Protein AF-A0A1S2MCT2-F1 (afdb_monomer_lite)

Foldseek 3Di:
DPDDDDPVVLVLLQVLLVVQQVCVVVVHHSLVSVVVVPDDLVSNVVRYDPVSNVVSVVSVVVVVD

Sequence (65 aa):
MNKRKTKQEIGFIQGIAYAVTMIKQHGADAHDIITQSGIKPEDFIKYAEKSDLAYLQEIFNTTEK

Radius of gyration: 11.68 Å; chains: 1; bounding box: 33×19×29 Å

Structure (mmCIF, N/CA/C/O backbone):
data_AF-A0A1S2MCT2-F1
#
_entry.id   AF-A0A1S2MCT2-F1
#
loop_
_atom_site.group_PDB
_atom_site.id
_atom_site.type_symbol
_atom_site.label_atom_id
_atom_site.label_alt_id
_atom_site.label_comp_id
_atom_site.label_asym_id
_atom_site.label_entity_id
_atom_site.label_seq_id
_atom_site.pdbx_PDB_ins_code
_atom_site.Cartn_x
_atom_site.Cartn_y
_atom_site.Cartn_z
_atom_site.occupancy
_atom_site.B_iso_or_equiv
_atom_site.auth_seq_id
_atom_site.auth_comp_id
_atom_site.auth_asym_id
_atom_site.auth_atom_id
_atom_site.pdbx_PDB_model_num
ATOM 1 N N . MET A 1 1 ? -21.668 8.464 8.908 1.00 43.84 1 MET A N 1
ATOM 2 C CA . MET A 1 1 ? -21.025 7.676 9.987 1.00 43.84 1 MET A CA 1
ATOM 3 C C . MET A 1 1 ? -19.731 7.083 9.451 1.00 43.84 1 MET A C 1
ATOM 5 O O . MET A 1 1 ? -19.807 6.185 8.623 1.00 43.84 1 MET A O 1
ATOM 9 N N . ASN A 1 2 ? -18.563 7.563 9.888 1.00 57.00 2 ASN A N 1
ATOM 10 C CA . ASN A 1 2 ? -17.304 6.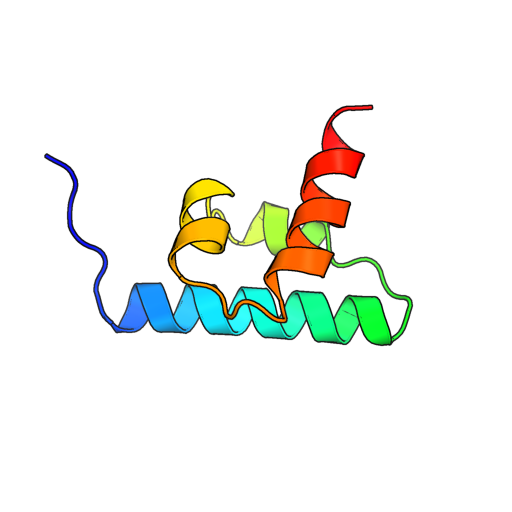861 9.617 1.00 57.00 2 ASN A CA 1
ATOM 11 C C . ASN A 1 2 ? -17.300 5.573 10.445 1.00 57.00 2 ASN A C 1
ATOM 13 O O . ASN A 1 2 ? -17.061 5.615 11.653 1.00 57.00 2 ASN A O 1
ATOM 17 N N . LYS A 1 3 ? -17.626 4.432 9.823 1.00 70.50 3 LYS A N 1
ATOM 18 C CA . LYS A 1 3 ? -17.436 3.131 10.471 1.00 70.50 3 LYS A CA 1
ATOM 19 C C . LYS A 1 3 ? -15.944 2.973 10.746 1.00 70.50 3 LYS A C 1
ATOM 21 O O . LYS A 1 3 ? -15.119 3.045 9.840 1.00 70.50 3 LYS A O 1
ATOM 26 N N . ARG A 1 4 ? -15.597 2.807 12.019 1.00 81.31 4 ARG A N 1
ATOM 27 C CA . ARG A 1 4 ? -14.235 2.480 12.431 1.00 81.31 4 ARG A CA 1
ATOM 28 C C . ARG A 1 4 ? -13.907 1.087 11.889 1.00 81.31 4 ARG A C 1
ATOM 30 O O . ARG A 1 4 ? -14.670 0.162 12.149 1.00 81.31 4 ARG A O 1
ATOM 37 N N . LYS A 1 5 ? -12.800 0.954 11.153 1.00 87.81 5 LYS A N 1
ATOM 38 C CA . LYS A 1 5 ? -12.326 -0.348 10.671 1.00 87.81 5 LYS A CA 1
ATOM 39 C C . LYS A 1 5 ? -12.026 -1.291 11.835 1.00 87.81 5 LYS A C 1
ATOM 41 O O . LYS A 1 5 ? -11.549 -0.870 12.895 1.00 87.81 5 LYS A O 1
ATOM 46 N N . THR A 1 6 ? -12.311 -2.562 11.619 1.00 94.19 6 THR A N 1
ATOM 47 C CA . THR A 1 6 ? -11.992 -3.686 12.496 1.00 94.19 6 THR A CA 1
ATOM 48 C C . THR A 1 6 ? -10.492 -3.988 12.479 1.00 94.19 6 THR A C 1
ATOM 50 O O . THR A 1 6 ? -9.760 -3.581 11.577 1.00 94.19 6 THR A O 1
ATOM 53 N N . LYS A 1 7 ? -10.016 -4.752 13.470 1.00 93.56 7 LYS A N 1
ATOM 54 C CA . LYS A 1 7 ? -8.616 -5.208 13.507 1.00 93.56 7 LYS A CA 1
ATOM 55 C C . LYS A 1 7 ? -8.246 -6.071 12.296 1.00 93.56 7 LYS A C 1
ATOM 57 O O . LYS A 1 7 ? -7.120 -5.984 11.830 1.00 93.56 7 LYS A O 1
ATOM 62 N N . GLN A 1 8 ? -9.185 -6.873 11.787 1.00 94.62 8 GLN A N 1
ATOM 63 C CA . GLN A 1 8 ? -8.971 -7.705 10.599 1.00 94.62 8 GLN A CA 1
ATOM 64 C C . GLN A 1 8 ? -8.796 -6.854 9.342 1.00 94.62 8 GLN A C 1
ATOM 66 O O . GLN A 1 8 ? -7.864 -7.089 8.585 1.00 94.62 8 GLN A O 1
ATOM 71 N N . GLU A 1 9 ? -9.629 -5.829 9.152 1.00 94.19 9 GLU A N 1
ATOM 72 C CA . GLU A 1 9 ? -9.485 -4.904 8.020 1.00 94.19 9 GLU A CA 1
ATOM 73 C C . GLU A 1 9 ? -8.160 -4.136 8.079 1.00 94.19 9 GLU A C 1
ATOM 75 O O . GLU A 1 9 ? -7.500 -3.973 7.058 1.00 94.19 9 GLU A O 1
ATOM 80 N N . ILE A 1 10 ? -7.745 -3.697 9.272 1.00 94.38 10 ILE A N 1
ATOM 81 C CA . ILE A 1 10 ? -6.448 -3.033 9.467 1.00 94.38 10 ILE A CA 1
ATOM 82 C C . ILE A 1 10 ? -5.299 -3.992 9.139 1.00 94.38 10 ILE A C 1
ATOM 84 O O . ILE A 1 10 ? -4.410 -3.629 8.375 1.00 94.38 10 ILE A O 1
ATOM 88 N N . GLY A 1 11 ? -5.342 -5.223 9.657 1.00 95.56 11 GLY A N 1
ATOM 89 C CA . GLY A 1 11 ? -4.325 -6.235 9.371 1.00 95.56 11 GLY A CA 1
ATOM 90 C C . GLY A 1 11 ? -4.252 -6.594 7.886 1.00 95.56 11 GLY A C 1
ATOM 91 O O . GLY A 1 11 ? -3.162 -6.773 7.352 1.00 95.56 11 GLY A O 1
ATOM 92 N N . PHE A 1 12 ? -5.392 -6.629 7.192 1.00 94.81 12 PHE A N 1
ATOM 93 C CA . PHE A 1 12 ? -5.425 -6.825 5.744 1.00 94.81 12 PHE A CA 1
ATOM 94 C C . PHE A 1 12 ? -4.730 -5.678 4.997 1.00 94.81 12 PHE A C 1
ATOM 96 O O . PHE A 1 12 ? -3.882 -5.936 4.148 1.00 94.81 12 PHE A O 1
ATOM 103 N N . ILE A 1 13 ? -5.013 -4.419 5.358 1.00 94.94 13 ILE A N 1
ATOM 104 C CA . ILE A 1 13 ? -4.352 -3.243 4.762 1.00 94.94 13 ILE A CA 1
ATOM 105 C C . ILE A 1 13 ? -2.835 -3.300 4.968 1.00 94.94 13 ILE A C 1
ATOM 107 O O . ILE A 1 13 ? -2.078 -3.075 4.026 1.00 94.94 13 ILE A O 1
ATOM 111 N N . GLN A 1 14 ? -2.393 -3.641 6.178 1.00 94.81 14 GLN A N 1
ATOM 112 C CA . GLN A 1 14 ? -0.973 -3.787 6.506 1.00 94.81 14 GLN A CA 1
ATOM 113 C C . GLN A 1 14 ? -0.313 -4.918 5.709 1.00 94.81 14 GLN A C 1
ATOM 115 O O . GLN A 1 14 ? 0.790 -4.745 5.198 1.00 94.81 14 GLN A O 1
ATOM 120 N N . GLY A 1 15 ? -1.002 -6.049 5.541 1.00 94.75 15 GLY A N 1
ATOM 121 C CA . GLY A 1 15 ? -0.519 -7.161 4.723 1.00 94.75 15 GLY A CA 1
ATOM 122 C C . GLY A 1 15 ? -0.355 -6.786 3.249 1.00 94.75 15 GLY A C 1
ATOM 123 O O . GLY A 1 15 ? 0.661 -7.126 2.645 1.00 94.75 15 GLY A O 1
ATOM 124 N N . ILE A 1 16 ? -1.312 -6.044 2.681 1.00 94.56 16 ILE A N 1
ATOM 125 C CA . ILE A 1 16 ? -1.205 -5.545 1.302 1.00 94.56 16 ILE A CA 1
ATOM 126 C C . ILE A 1 16 ? -0.057 -4.538 1.175 1.00 94.56 16 ILE A C 1
ATOM 128 O O . ILE A 1 16 ? 0.738 -4.658 0.246 1.00 94.56 16 ILE A O 1
ATOM 132 N N . ALA A 1 17 ? 0.072 -3.593 2.112 1.00 94.00 17 ALA A N 1
ATOM 133 C CA . ALA A 1 17 ? 1.170 -2.625 2.124 1.00 94.00 17 ALA A CA 1
ATOM 134 C C . ALA A 1 17 ? 2.540 -3.322 2.116 1.00 94.00 17 ALA A C 1
ATOM 136 O O . ALA A 1 17 ? 3.379 -3.029 1.268 1.00 94.00 17 ALA A O 1
ATOM 137 N N . TYR A 1 18 ? 2.717 -4.313 2.990 1.00 93.44 18 TYR A N 1
ATOM 138 C CA . TYR A 1 18 ? 3.938 -5.107 3.057 1.00 93.44 18 TYR A CA 1
ATOM 139 C C . TYR A 1 18 ? 4.218 -5.871 1.753 1.00 93.44 18 TYR A C 1
ATOM 141 O O . TYR A 1 18 ? 5.333 -5.827 1.230 1.00 93.44 18 TYR A O 1
ATOM 149 N N . ALA A 1 19 ? 3.211 -6.550 1.193 1.00 92.38 19 ALA A N 1
ATOM 150 C CA . ALA A 1 19 ? 3.367 -7.311 -0.048 1.00 92.38 19 ALA A CA 1
ATOM 151 C C . ALA A 1 19 ? 3.795 -6.414 -1.220 1.00 92.38 19 ALA A C 1
ATOM 153 O O . ALA A 1 19 ? 4.698 -6.770 -1.977 1.00 92.38 19 ALA A O 1
ATOM 154 N N . VAL A 1 20 ? 3.187 -5.232 -1.334 1.00 90.69 20 VAL A N 1
ATOM 155 C CA . VAL A 1 20 ? 3.532 -4.224 -2.344 1.00 90.69 20 VAL A CA 1
ATOM 156 C C . VAL A 1 20 ? 4.982 -3.771 -2.192 1.00 90.69 20 VAL A C 1
ATOM 158 O O . VAL A 1 20 ? 5.726 -3.777 -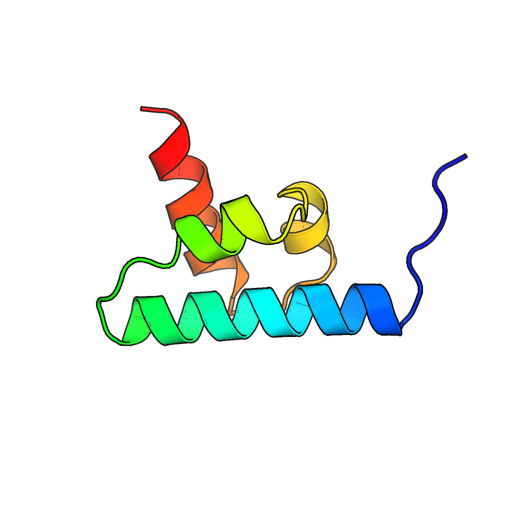3.176 1.00 90.69 20 VAL A O 1
ATOM 161 N N . THR A 1 21 ? 5.404 -3.426 -0.971 1.00 90.50 21 THR A N 1
ATOM 162 C CA . THR A 1 21 ? 6.790 -3.033 -0.684 1.00 90.50 21 THR A CA 1
ATOM 163 C C . THR A 1 21 ? 7.772 -4.127 -1.103 1.00 90.50 21 THR A C 1
ATOM 165 O O . THR A 1 21 ? 8.754 -3.844 -1.789 1.00 90.50 21 THR A O 1
ATOM 168 N N . MET A 1 22 ? 7.493 -5.385 -0.754 1.00 91.06 22 MET A N 1
ATOM 169 C CA . MET A 1 22 ? 8.352 -6.520 -1.107 1.00 91.06 22 MET A CA 1
ATOM 170 C C . MET A 1 22 ? 8.471 -6.706 -2.623 1.00 91.06 22 MET A C 1
ATOM 172 O O . MET A 1 22 ? 9.573 -6.842 -3.150 1.00 91.06 22 MET A O 1
ATOM 176 N N . ILE A 1 23 ? 7.352 -6.670 -3.345 1.00 90.00 23 ILE A N 1
ATOM 177 C CA . ILE A 1 23 ? 7.336 -6.818 -4.808 1.00 90.00 23 ILE A CA 1
ATOM 178 C C . ILE A 1 23 ? 8.158 -5.707 -5.469 1.00 90.00 23 ILE A C 1
ATOM 180 O O . ILE A 1 23 ? 8.996 -5.984 -6.333 1.00 90.00 23 ILE A O 1
ATOM 184 N N . LYS A 1 24 ? 7.998 -4.468 -4.993 1.00 85.44 24 LYS A N 1
ATOM 1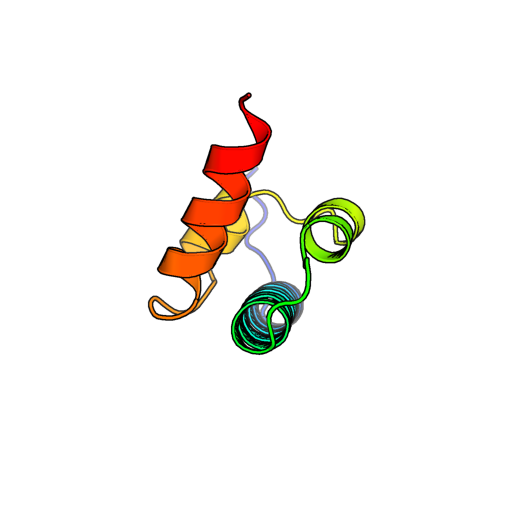85 C CA . LYS A 1 24 ? 8.770 -3.317 -5.467 1.00 85.44 24 LYS A CA 1
ATOM 186 C C . LYS A 1 24 ? 10.267 -3.468 -5.195 1.00 85.44 24 LYS A C 1
ATOM 188 O O . LYS A 1 24 ? 11.071 -3.181 -6.080 1.00 85.44 24 LYS A O 1
ATOM 193 N N . GLN A 1 25 ? 10.650 -3.938 -4.007 1.00 87.00 25 GLN A N 1
ATOM 194 C CA . GLN A 1 25 ? 12.054 -4.197 -3.654 1.00 87.00 25 GLN A CA 1
ATOM 195 C C . GLN A 1 25 ? 12.704 -5.247 -4.563 1.00 87.00 25 GLN A C 1
ATOM 197 O O . GLN A 1 25 ? 13.902 -5.173 -4.829 1.00 87.00 25 GLN A O 1
ATOM 202 N N . HIS A 1 26 ? 11.915 -6.180 -5.095 1.00 89.75 26 HIS A N 1
ATOM 203 C CA . HIS A 1 26 ? 12.358 -7.156 -6.090 1.00 89.75 26 HIS A CA 1
ATOM 204 C C . HIS A 1 26 ? 12.272 -6.653 -7.543 1.00 89.75 26 HIS A C 1
ATOM 206 O O . HIS A 1 26 ? 12.485 -7.429 -8.473 1.00 89.75 26 HIS A O 1
ATOM 212 N N . GLY A 1 27 ? 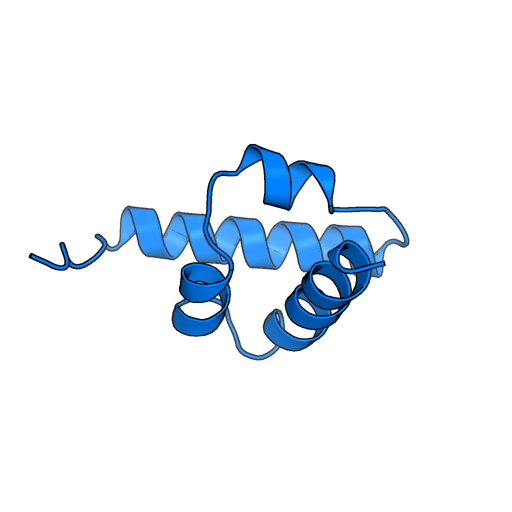12.001 -5.361 -7.756 1.00 85.19 27 GLY A N 1
ATOM 213 C CA . GLY A 1 27 ? 11.980 -4.732 -9.078 1.00 85.19 27 GLY A CA 1
ATOM 214 C C . GLY A 1 27 ? 10.739 -5.049 -9.912 1.00 85.19 27 GLY A C 1
ATOM 215 O O . GLY A 1 27 ? 10.733 -4.771 -11.110 1.00 85.19 27 GLY A O 1
ATOM 216 N N . ALA A 1 28 ? 9.700 -5.622 -9.303 1.00 85.69 28 ALA A N 1
ATOM 217 C CA . ALA A 1 28 ? 8.433 -5.906 -9.961 1.00 85.69 28 ALA A CA 1
ATOM 218 C C . ALA A 1 28 ? 7.408 -4.788 -9.709 1.00 85.69 28 ALA A C 1
ATOM 220 O O . ALA A 1 28 ? 7.504 -4.025 -8.743 1.00 85.69 28 ALA A O 1
ATOM 221 N N . ASP A 1 29 ? 6.426 -4.687 -10.604 1.00 84.19 29 ASP A N 1
ATOM 222 C CA . ASP A 1 29 ? 5.307 -3.762 -10.452 1.00 84.19 29 ASP A CA 1
ATOM 223 C C . ASP A 1 29 ? 4.234 -4.361 -9.529 1.00 84.19 29 ASP A C 1
ATOM 225 O O . ASP A 1 29 ? 3.857 -5.526 -9.654 1.00 84.19 29 ASP A O 1
ATOM 229 N N . ALA A 1 30 ? 3.757 -3.551 -8.589 1.00 86.81 30 ALA A N 1
ATOM 230 C CA . ALA A 1 30 ? 2.740 -3.905 -7.605 1.00 86.81 30 ALA A CA 1
ATOM 231 C C . ALA A 1 30 ? 1.438 -3.098 -7.785 1.00 86.81 30 ALA A C 1
ATOM 233 O O . ALA A 1 30 ? 0.521 -3.211 -6.964 1.00 86.81 30 ALA A O 1
ATOM 234 N N . HIS A 1 31 ? 1.339 -2.289 -8.847 1.00 84.56 31 HIS A N 1
ATOM 235 C CA . HIS A 1 31 ? 0.190 -1.428 -9.127 1.00 84.56 31 HIS A CA 1
ATOM 236 C C . HIS A 1 31 ? -1.133 -2.207 -9.219 1.00 84.56 31 HIS A C 1
ATOM 238 O O . HIS A 1 31 ? -2.156 -1.784 -8.669 1.00 84.56 31 HIS A O 1
ATOM 244 N N . ASP A 1 32 ? -1.109 -3.382 -9.850 1.00 85.56 32 ASP A N 1
ATOM 245 C CA . ASP A 1 32 ? -2.291 -4.237 -9.993 1.00 85.56 32 ASP A CA 1
ATOM 246 C C . ASP A 1 32 ? -2.822 -4.720 -8.643 1.00 85.56 32 ASP A C 1
ATOM 248 O O . ASP A 1 32 ? -4.033 -4.776 -8.440 1.00 85.56 32 ASP A O 1
ATOM 252 N N . ILE A 1 33 ? -1.938 -5.003 -7.685 1.00 87.75 33 ILE A N 1
ATOM 253 C CA . ILE A 1 33 ? -2.327 -5.469 -6.348 1.00 87.75 33 ILE A CA 1
ATOM 254 C C . ILE A 1 33 ? -3.040 -4.356 -5.588 1.00 87.75 33 ILE A C 1
ATOM 256 O O . ILE A 1 33 ? -4.090 -4.595 -4.993 1.00 87.75 33 ILE A O 1
ATOM 260 N N . ILE A 1 34 ? -2.508 -3.132 -5.634 1.00 86.50 34 ILE A N 1
ATOM 261 C CA . ILE A 1 34 ? -3.152 -1.970 -5.011 1.00 86.50 34 ILE A CA 1
ATOM 262 C C . ILE A 1 34 ? -4.527 -1.745 -5.635 1.00 86.50 34 ILE A C 1
ATOM 264 O O . ILE A 1 34 ? -5.518 -1.649 -4.910 1.00 86.50 34 ILE A O 1
ATOM 268 N N . THR A 1 35 ? -4.596 -1.729 -6.966 1.00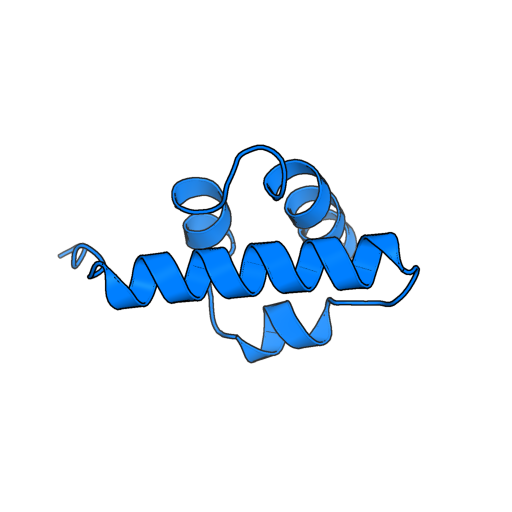 85.44 35 THR A N 1
ATOM 269 C CA . THR A 1 35 ? -5.834 -1.463 -7.705 1.00 85.44 35 THR A CA 1
ATOM 270 C C . THR A 1 35 ? -6.900 -2.528 -7.429 1.00 85.44 35 THR A C 1
ATOM 272 O O . THR A 1 35 ? -8.054 -2.198 -7.152 1.00 85.44 35 THR A O 1
ATOM 275 N N . GLN A 1 36 ? -6.522 -3.808 -7.431 1.00 88.19 36 GLN A N 1
ATOM 276 C CA . GLN A 1 36 ? -7.441 -4.926 -7.193 1.00 88.19 36 GLN A CA 1
ATOM 277 C C . GLN A 1 36 ? -7.816 -5.099 -5.714 1.00 88.19 36 GLN A C 1
ATOM 279 O O . GLN A 1 36 ? -8.860 -5.679 -5.419 1.00 88.19 36 GLN A O 1
ATOM 284 N N . SER A 1 37 ? -7.016 -4.577 -4.776 1.00 88.50 37 SER A N 1
ATOM 285 C CA . SER A 1 37 ? -7.317 -4.663 -3.339 1.00 88.50 37 SER A CA 1
ATOM 286 C C . SER A 1 37 ? -8.580 -3.896 -2.931 1.00 88.50 37 SER A C 1
ATOM 288 O O . SER A 1 37 ? -9.157 -4.177 -1.879 1.00 88.50 37 SER A O 1
ATOM 290 N N . GLY A 1 38 ? -8.996 -2.901 -3.727 1.00 88.06 38 GLY A N 1
ATOM 291 C CA . GLY A 1 38 ? -10.114 -2.010 -3.404 1.00 88.06 38 GLY A CA 1
ATOM 292 C C . GLY A 1 38 ? -9.867 -1.111 -2.184 1.00 88.06 38 GLY A C 1
ATOM 293 O O . GLY A 1 38 ? -10.795 -0.461 -1.696 1.00 88.06 38 GLY A O 1
ATOM 294 N N . ILE A 1 39 ? -8.635 -1.074 -1.667 1.00 90.81 39 ILE A N 1
ATOM 295 C CA . ILE A 1 39 ? -8.253 -0.243 -0.528 1.00 90.81 39 ILE A CA 1
ATOM 296 C C . ILE A 1 39 ? -7.977 1.169 -1.033 1.00 90.81 39 ILE A C 1
ATOM 298 O O . ILE A 1 39 ? -7.226 1.385 -1.982 1.00 90.81 39 ILE A O 1
ATOM 302 N N . LYS A 1 40 ? -8.571 2.159 -0.369 1.00 89.69 40 LYS A N 1
ATOM 303 C CA . LYS A 1 40 ? -8.335 3.555 -0.720 1.00 89.69 40 LYS A CA 1
ATOM 304 C C . LYS A 1 40 ? -6.939 4.013 -0.275 1.00 89.69 40 LYS A C 1
ATOM 306 O O . LYS A 1 40 ? -6.502 3.622 0.810 1.00 89.69 40 LYS A O 1
ATOM 311 N N . PRO A 1 41 ? -6.288 4.938 -1.002 1.00 88.12 41 PRO A N 1
ATOM 312 C CA . PRO A 1 41 ? -4.999 5.505 -0.592 1.00 88.12 41 PRO A CA 1
ATOM 313 C C . PRO A 1 41 ? -5.001 6.078 0.836 1.00 88.12 41 PRO A C 1
ATOM 315 O O . PRO A 1 41 ? -4.063 5.868 1.600 1.00 88.12 41 PRO A O 1
ATOM 318 N N . GLU A 1 42 ? -6.097 6.726 1.242 1.00 90.25 42 GLU A N 1
ATOM 319 C CA . GLU A 1 42 ? -6.286 7.278 2.595 1.00 90.25 42 GLU A CA 1
ATOM 320 C C . GLU A 1 42 ? -6.201 6.223 3.712 1.00 90.25 42 GLU A C 1
ATOM 322 O O . GLU A 1 42 ? -5.730 6.513 4.814 1.00 90.25 42 GLU A O 1
ATOM 327 N N . ASP A 1 43 ? -6.612 4.986 3.427 1.00 91.94 43 ASP A N 1
ATOM 328 C CA . ASP A 1 43 ? -6.548 3.883 4.382 1.00 91.94 43 ASP A CA 1
ATOM 329 C C . ASP A 1 43 ? -5.122 3.344 4.515 1.00 91.94 43 ASP A C 1
ATOM 331 O O . ASP A 1 43 ? -4.677 3.059 5.628 1.00 91.94 43 ASP A O 1
ATOM 335 N N . PHE A 1 44 ? -4.373 3.274 3.414 1.00 92.00 44 PHE A N 1
ATOM 336 C CA . PHE A 1 44 ? -2.952 2.940 3.459 1.00 92.00 44 PHE A CA 1
ATOM 337 C C . PHE A 1 44 ? -2.164 3.961 4.278 1.00 92.00 44 PHE A C 1
ATOM 339 O O . PHE A 1 44 ? -1.454 3.575 5.202 1.00 92.00 44 PHE A O 1
ATOM 346 N N . ILE A 1 45 ? -2.370 5.258 4.024 1.00 90.25 45 ILE A N 1
ATOM 347 C CA . ILE A 1 45 ? -1.705 6.352 4.755 1.00 90.25 45 ILE A CA 1
ATOM 348 C C . ILE A 1 45 ? -1.949 6.256 6.265 1.00 90.25 45 ILE A C 1
ATOM 350 O O . ILE A 1 45 ? -1.078 6.583 7.071 1.00 90.25 45 ILE A O 1
ATOM 354 N N . LYS A 1 46 ? -3.144 5.812 6.657 1.00 92.12 46 LYS A N 1
ATOM 355 C CA . LYS A 1 46 ? -3.561 5.759 8.056 1.00 92.12 46 LYS A CA 1
ATOM 356 C C . LYS A 1 46 ? -3.108 4.502 8.797 1.00 92.12 46 LYS A C 1
ATOM 358 O O . LYS A 1 46 ? -2.928 4.571 10.013 1.00 92.12 46 LYS A O 1
ATOM 363 N N . TYR A 1 47 ? -3.016 3.364 8.109 1.00 93.38 47 TYR A N 1
ATOM 364 C CA . TYR A 1 47 ? -2.879 2.054 8.755 1.00 93.38 47 TYR A CA 1
ATOM 365 C C . TYR A 1 47 ? -1.600 1.291 8.397 1.00 93.38 47 TYR A C 1
ATOM 367 O O . TYR A 1 47 ? -1.242 0.380 9.145 1.00 93.38 47 TYR A O 1
ATOM 375 N N . ALA A 1 48 ? -0.918 1.635 7.303 1.00 92.06 48 ALA A N 1
ATOM 376 C CA . ALA A 1 48 ? 0.353 1.014 6.945 1.00 92.06 48 ALA A CA 1
ATOM 377 C C . ALA A 1 48 ? 1.497 1.489 7.854 1.00 92.06 48 ALA A C 1
ATOM 379 O O . ALA A 1 48 ? 1.440 2.564 8.461 1.00 92.06 48 ALA A O 1
ATOM 380 N N . GLU A 1 49 ? 2.554 0.683 7.928 1.00 90.44 49 GLU A N 1
ATOM 381 C CA . GLU A 1 49 ? 3.778 1.061 8.626 1.00 90.44 49 GLU A CA 1
ATOM 382 C C . GLU A 1 49 ? 4.499 2.186 7.881 1.00 90.44 49 GLU A C 1
ATOM 384 O O . GLU A 1 49 ? 4.483 2.267 6.650 1.00 90.44 49 GLU A O 1
ATOM 389 N N . LYS A 1 50 ? 5.188 3.059 8.624 1.00 86.12 50 LYS A N 1
ATOM 390 C CA . LYS A 1 50 ? 5.878 4.221 8.033 1.00 86.12 50 LYS A CA 1
ATOM 391 C C . LYS A 1 50 ? 6.911 3.832 6.974 1.00 86.12 50 LYS A C 1
ATOM 393 O O . LYS A 1 50 ? 7.128 4.599 6.042 1.00 86.12 50 LYS A O 1
ATOM 398 N N . SER A 1 51 ? 7.539 2.666 7.122 1.00 85.69 51 SER A N 1
ATOM 399 C CA . SER A 1 51 ? 8.495 2.120 6.155 1.00 85.69 51 SER A CA 1
ATOM 400 C C . SER A 1 51 ? 7.855 1.780 4.809 1.00 85.69 51 SER A C 1
ATOM 402 O O . SER A 1 51 ? 8.511 1.930 3.783 1.00 85.69 51 SER A O 1
ATOM 404 N N . ASP A 1 52 ? 6.583 1.373 4.800 1.00 86.62 52 ASP A N 1
ATOM 405 C CA . ASP A 1 52 ? 5.853 1.011 3.578 1.00 86.62 52 ASP A CA 1
ATOM 406 C C . ASP A 1 52 ? 5.260 2.243 2.882 1.00 86.62 52 ASP A C 1
ATOM 408 O O . ASP A 1 52 ? 5.102 2.271 1.661 1.00 86.62 52 ASP A O 1
ATOM 412 N N . LEU A 1 53 ? 4.969 3.302 3.647 1.00 85.38 53 LEU A N 1
ATOM 413 C CA . LEU A 1 53 ? 4.366 4.528 3.120 1.00 85.38 53 LEU A CA 1
ATOM 414 C C . LEU A 1 53 ? 5.217 5.221 2.056 1.00 85.38 53 LEU A C 1
ATOM 416 O O . LEU A 1 53 ? 4.650 5.767 1.113 1.00 85.38 53 LEU A O 1
ATOM 420 N N . ALA A 1 54 ? 6.546 5.197 2.185 1.00 82.44 54 ALA A N 1
ATOM 421 C CA . ALA A 1 54 ? 7.436 5.819 1.204 1.00 82.44 54 ALA A CA 1
ATOM 422 C C . ALA A 1 54 ? 7.232 5.216 -0.199 1.00 82.44 54 ALA A C 1
ATOM 424 O O . ALA A 1 54 ? 7.091 5.951 -1.172 1.00 82.44 54 ALA A O 1
ATOM 425 N N . TYR A 1 55 ? 7.113 3.888 -0.286 1.00 79.62 55 TYR A N 1
ATOM 426 C CA . TYR A 1 55 ? 6.878 3.185 -1.550 1.00 79.62 55 TYR A CA 1
ATOM 427 C C . TYR A 1 55 ? 5.449 3.353 -2.058 1.00 79.62 55 TYR A C 1
ATOM 429 O O . TYR A 1 55 ? 5.230 3.552 -3.252 1.00 79.62 55 TYR A O 1
ATOM 437 N N . LEU A 1 56 ? 4.467 3.312 -1.157 1.0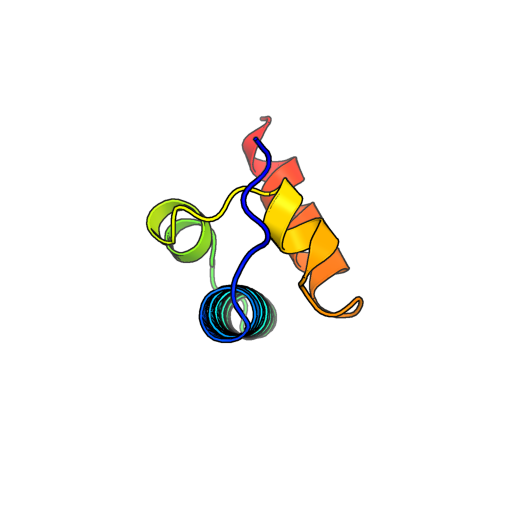0 84.06 56 LEU A N 1
ATOM 438 C CA . LEU A 1 56 ? 3.067 3.519 -1.526 1.00 84.06 56 LEU A CA 1
ATOM 439 C C . LEU A 1 56 ? 2.852 4.913 -2.135 1.00 84.06 56 LEU A C 1
ATOM 441 O O . LEU A 1 56 ? 2.132 5.043 -3.122 1.00 84.06 56 LEU A O 1
ATOM 445 N N . GLN A 1 57 ? 3.529 5.939 -1.610 1.00 82.38 57 GLN A N 1
ATOM 446 C CA . GLN A 1 57 ? 3.494 7.294 -2.167 1.00 82.38 57 GLN A CA 1
ATOM 447 C C . GLN A 1 57 ? 4.077 7.378 -3.581 1.00 82.38 57 GLN A C 1
ATOM 449 O O . GLN A 1 57 ? 3.510 8.077 -4.418 1.00 82.38 57 GLN A O 1
ATOM 454 N N . GLU A 1 58 ? 5.166 6.662 -3.880 1.00 80.19 58 GLU A N 1
ATOM 455 C CA . GLU A 1 58 ? 5.702 6.601 -5.247 1.00 80.19 58 GLU A CA 1
ATOM 456 C C . GLU A 1 58 ? 4.676 6.025 -6.227 1.00 80.19 58 GLU A C 1
ATOM 458 O O . GLU A 1 58 ? 4.488 6.571 -7.316 1.00 80.19 58 GLU A O 1
ATOM 463 N N . ILE A 1 59 ? 3.976 4.956 -5.833 1.00 75.94 59 ILE A N 1
ATOM 464 C CA . ILE A 1 59 ? 2.960 4.324 -6.682 1.00 75.94 59 ILE A CA 1
ATOM 465 C C . ILE A 1 59 ? 1.782 5.276 -6.900 1.00 75.94 59 ILE A C 1
ATOM 467 O O . ILE A 1 59 ? 1.406 5.503 -8.047 1.00 75.94 59 ILE A O 1
ATOM 471 N N . PHE A 1 60 ? 1.257 5.895 -5.837 1.00 79.12 60 PHE A N 1
ATOM 472 C CA . PHE A 1 60 ? 0.131 6.829 -5.947 1.00 79.12 60 PHE A CA 1
ATOM 473 C C . PHE A 1 60 ? 0.455 8.065 -6.799 1.00 79.12 60 PHE A C 1
ATOM 475 O O . PHE A 1 60 ? -0.393 8.509 -7.567 1.00 79.12 60 PHE A O 1
ATOM 482 N N . ASN A 1 61 ? 1.681 8.591 -6.722 1.00 74.75 61 ASN A N 1
ATOM 483 C CA . ASN A 1 61 ? 2.102 9.748 -7.521 1.00 74.75 61 ASN A CA 1
ATOM 484 C C . ASN A 1 61 ? 2.369 9.397 -8.997 1.00 74.75 61 ASN A C 1
ATOM 486 O O . ASN A 1 61 ? 2.418 10.289 -9.843 1.00 74.75 61 ASN A O 1
ATOM 490 N N . THR A 1 62 ? 2.571 8.116 -9.320 1.00 63.44 62 THR A N 1
ATOM 491 C CA . THR A 1 62 ? 2.797 7.665 -10.703 1.00 63.44 62 THR A CA 1
ATOM 492 C C . THR A 1 62 ? 1.480 7.543 -11.477 1.00 63.44 62 THR A C 1
ATOM 494 O O . THR A 1 62 ? 1.477 7.692 -12.695 1.00 63.44 62 THR A O 1
ATOM 497 N N . THR A 1 63 ? 0.353 7.338 -10.787 1.00 54.78 63 THR A N 1
ATOM 498 C CA . THR A 1 63 ? -0.979 7.180 -11.397 1.00 54.78 63 THR A CA 1
ATOM 499 C C . THR A 1 63 ? -1.620 8.505 -11.854 1.00 54.78 63 THR A C 1
ATOM 501 O O . THR A 1 63 ? -2.635 8.477 -12.542 1.00 54.78 63 THR A O 1
ATOM 504 N N . GLU A 1 64 ? -1.048 9.667 -11.505 1.00 50.69 64 GLU A N 1
ATOM 505 C CA . GLU A 1 64 ? -1.536 10.999 -11.921 1.00 50.69 64 GLU A CA 1
ATOM 506 C C . GLU A 1 64 ? -0.879 11.548 -13.213 1.00 50.69 64 GLU A C 1
ATOM 508 O O . GLU A 1 64 ? -0.979 12.745 -13.492 1.00 50.69 64 GLU A O 1
ATOM 513 N N . LYS A 1 65 ? -0.209 10.710 -14.017 1.00 39.84 65 LYS A N 1
ATOM 514 C CA . LYS A 1 65 ? 0.404 11.111 -15.299 1.00 39.84 65 LYS A CA 1
ATOM 515 C C . LYS A 1 65 ? -0.196 10.424 -16.515 1.00 39.84 65 LYS A C 1
ATOM 517 O O . LYS A 1 65 ? -0.443 9.203 -16.445 1.00 39.84 65 LYS A O 1
#

Organism: NCBI:txid1532552

pLDDT: mean 84.83, std 12.04, range [39.84, 95.56]

Secondary structure (DSSP, 8-state):
--PPPPHHHHHHHHHHHHHHHHHHHTT---HHHHHHHT--HHHHHHHS-HHHHHHHHHHHHHTT-